Protein AF-A0A117ICG8-F1 (afdb_monomer)

Structure (mmCIF, N/CA/C/O backbone):
data_AF-A0A117ICG8-F1
#
_entry.id   AF-A0A117ICG8-F1
#
loop_
_atom_site.group_PDB
_atom_site.id
_atom_site.type_symbol
_atom_site.label_atom_id
_atom_site.label_alt_id
_atom_site.label_comp_id
_atom_site.label_asym_id
_atom_site.label_entity_id
_atom_site.label_seq_id
_atom_site.pdbx_PDB_ins_code
_atom_site.Cartn_x
_atom_site.Cartn_y
_atom_site.Cartn_z
_atom_site.occupancy
_atom_site.B_iso_or_equiv
_atom_si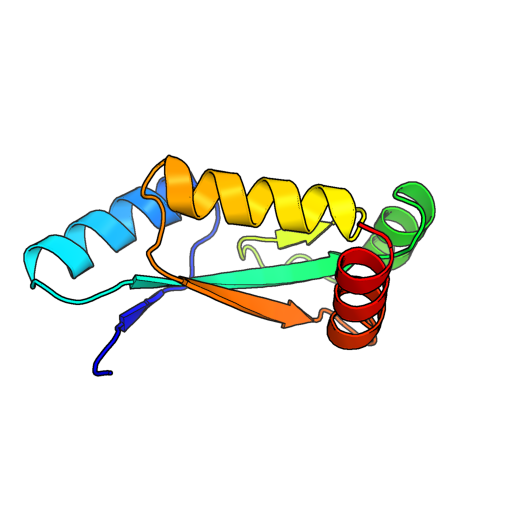te.auth_seq_id
_atom_site.auth_comp_id
_atom_site.auth_asym_id
_atom_site.auth_atom_id
_atom_site.pdbx_PDB_model_num
ATOM 1 N N . MET A 1 1 ? 0.177 -9.471 17.432 1.00 58.41 1 MET A N 1
ATOM 2 C CA . MET A 1 1 ? -0.687 -8.295 17.189 1.00 58.41 1 MET A CA 1
ATOM 3 C C . MET A 1 1 ? -1.995 -8.790 16.597 1.00 58.41 1 MET A C 1
ATOM 5 O O . MET A 1 1 ? -1.929 -9.488 15.597 1.00 58.41 1 MET A O 1
ATOM 9 N N . ASP A 1 2 ? -3.140 -8.469 17.203 1.00 85.88 2 ASP A N 1
ATOM 10 C CA . ASP A 1 2 ? -4.473 -8.768 16.646 1.00 85.88 2 ASP A CA 1
ATOM 11 C C . ASP A 1 2 ? -4.993 -7.545 15.867 1.00 85.88 2 ASP A C 1
ATOM 13 O O . ASP A 1 2 ? -5.799 -6.759 16.366 1.00 85.88 2 ASP A O 1
ATOM 17 N N . GLY A 1 3 ? -4.419 -7.307 14.684 1.00 90.94 3 GLY A N 1
ATOM 18 C CA . GLY A 1 3 ? -4.794 -6.195 13.808 1.00 90.94 3 GLY A CA 1
ATOM 19 C C . GLY A 1 3 ? -5.794 -6.608 12.737 1.00 90.94 3 GLY A C 1
ATOM 20 O O . GLY A 1 3 ? -5.813 -7.758 12.299 1.00 90.94 3 GLY A O 1
ATOM 21 N N . VA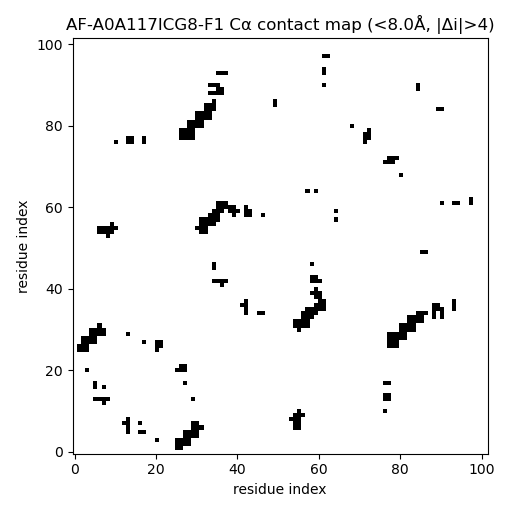L A 1 4 ? -6.622 -5.663 12.293 1.00 96.88 4 VAL A N 1
ATOM 22 C CA . VAL A 1 4 ? -7.631 -5.916 11.260 1.00 96.88 4 VAL A CA 1
ATOM 23 C C . VAL A 1 4 ? -7.113 -5.436 9.916 1.00 96.88 4 VAL A C 1
ATOM 25 O O . VAL A 1 4 ? -6.801 -4.260 9.721 1.00 96.88 4 VAL A O 1
ATOM 28 N N . ARG A 1 5 ? -7.060 -6.369 8.970 1.00 96.81 5 ARG A N 1
ATOM 29 C CA . ARG A 1 5 ? -6.712 -6.099 7.580 1.00 96.81 5 ARG A CA 1
ATOM 30 C C . ARG A 1 5 ? -7.927 -5.567 6.827 1.00 96.81 5 ARG A C 1
ATOM 32 O O . ARG A 1 5 ? -8.993 -6.179 6.875 1.00 96.81 5 ARG A O 1
ATOM 39 N N . ILE A 1 6 ? -7.763 -4.451 6.124 1.00 97.19 6 ILE A N 1
ATOM 40 C CA . ILE A 1 6 ? -8.801 -3.847 5.288 1.00 97.19 6 ILE A CA 1
ATOM 41 C C . ILE A 1 6 ? -8.327 -3.738 3.839 1.00 97.19 6 ILE A C 1
ATOM 43 O O . ILE A 1 6 ? -7.179 -3.398 3.563 1.00 97.19 6 ILE A O 1
ATOM 47 N N . ALA A 1 7 ? -9.250 -3.988 2.917 1.00 97.00 7 ALA A N 1
ATOM 48 C CA . ALA A 1 7 ? -9.132 -3.594 1.521 1.00 97.00 7 ALA A CA 1
ATOM 49 C C . ALA A 1 7 ? -10.067 -2.407 1.263 1.00 97.00 7 ALA A C 1
ATOM 51 O O . ALA A 1 7 ? -11.150 -2.32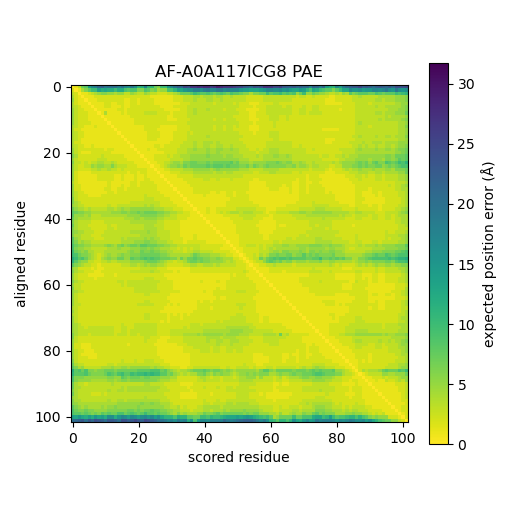7 1.860 1.00 97.00 7 ALA A O 1
ATOM 52 N N . ALA A 1 8 ? -9.645 -1.506 0.384 1.00 97.19 8 ALA A N 1
ATOM 53 C CA . ALA A 1 8 ? -10.378 -0.307 0.003 1.00 97.19 8 ALA A CA 1
ATOM 54 C C . ALA A 1 8 ? -10.223 -0.047 -1.496 1.00 97.19 8 ALA A C 1
ATOM 56 O O . ALA A 1 8 ? -9.279 -0.544 -2.112 1.00 97.19 8 ALA A O 1
ATOM 57 N N . THR A 1 9 ? -11.140 0.727 -2.069 1.00 96.94 9 THR A N 1
ATOM 58 C CA . THR A 1 9 ? -11.075 1.138 -3.483 1.00 96.94 9 THR A CA 1
ATOM 59 C C . THR A 1 9 ? -10.224 2.389 -3.691 1.00 96.94 9 THR A C 1
ATOM 61 O O . THR A 1 9 ? -9.622 2.580 -4.742 1.00 96.94 9 THR A O 1
ATOM 64 N N . ASP A 1 10 ? -10.157 3.237 -2.668 1.00 95.50 10 ASP A N 1
ATOM 65 C CA . ASP A 1 10 ? -9.418 4.493 -2.638 1.00 95.50 10 ASP A CA 1
ATOM 66 C C . ASP A 1 10 ? -9.104 4.887 -1.178 1.00 95.50 10 ASP A C 1
ATOM 68 O O . ASP A 1 10 ? -9.512 4.210 -0.226 1.00 95.50 10 ASP A O 1
ATOM 72 N N . LEU A 1 11 ? -8.369 5.987 -0.979 1.00 94.62 11 LEU A N 1
ATOM 73 C CA . LEU A 1 11 ? -7.992 6.461 0.359 1.00 94.62 11 LEU A CA 1
ATOM 74 C C . LEU A 1 11 ? -9.186 6.957 1.190 1.00 94.62 11 LEU A C 1
ATOM 76 O O . LEU A 1 11 ? -9.155 6.860 2.417 1.00 94.62 11 LEU A O 1
ATOM 80 N N . GLN A 1 12 ? -10.249 7.456 0.557 1.00 95.31 12 GLN A N 1
ATOM 81 C CA . GLN A 1 12 ? -11.439 7.922 1.269 1.00 95.31 12 GLN A CA 1
ATOM 82 C C . GLN A 1 12 ? -12.247 6.734 1.812 1.00 95.31 12 GLN A C 1
ATOM 84 O O . GLN A 1 12 ? -12.699 6.747 2.960 1.00 95.31 12 GLN A O 1
ATOM 89 N N . ASP A 1 13 ? -12.411 5.678 1.014 1.00 96.88 13 ASP A N 1
ATOM 90 C CA . ASP A 1 13 ? -12.962 4.399 1.455 1.00 96.88 13 ASP A CA 1
ATOM 91 C C . ASP A 1 13 ? -12.091 3.766 2.551 1.00 96.88 13 ASP A C 1
ATOM 93 O O . ASP A 1 13 ? -12.621 3.332 3.578 1.00 96.88 13 ASP A O 1
ATOM 97 N N . ALA A 1 14 ? -10.761 3.813 2.409 1.00 97.19 14 ALA A N 1
ATOM 98 C CA . ALA A 1 14 ? -9.835 3.337 3.436 1.00 97.19 14 ALA A CA 1
ATOM 99 C C . ALA A 1 14 ? -10.050 4.054 4.777 1.00 97.19 14 ALA A C 1
ATOM 101 O O . ALA A 1 14 ? -10.231 3.389 5.797 1.00 97.19 14 ALA A O 1
ATOM 102 N N . GLN A 1 15 ? -10.128 5.390 4.782 1.00 95.94 15 GLN A N 1
ATOM 103 C CA . GLN A 1 15 ? -10.399 6.180 5.991 1.00 95.94 15 GLN A CA 1
ATOM 104 C C . GLN A 1 15 ? -11.738 5.810 6.640 1.00 95.94 15 GLN A C 1
ATOM 106 O O . GLN A 1 15 ? -11.806 5.601 7.855 1.00 95.94 15 GLN A O 1
ATOM 111 N N . ARG A 1 16 ? -12.808 5.675 5.842 1.00 96.00 16 ARG A N 1
ATOM 112 C CA . ARG A 1 16 ? -14.137 5.286 6.348 1.00 96.00 16 ARG A CA 1
ATOM 113 C C . ARG A 1 16 ? -14.119 3.911 7.014 1.00 96.00 16 ARG A C 1
ATOM 115 O O . ARG A 1 16 ? -14.750 3.725 8.056 1.00 96.00 16 ARG A O 1
ATOM 122 N N . ARG A 1 17 ? -13.414 2.941 6.428 1.00 96.31 17 ARG A N 1
ATOM 123 C CA . ARG A 1 17 ? -13.276 1.584 6.987 1.00 96.31 17 ARG A CA 1
ATOM 124 C C . ARG A 1 17 ? -12.393 1.574 8.230 1.00 96.31 17 ARG A C 1
ATOM 126 O O . ARG A 1 17 ? -12.776 0.975 9.234 1.00 96.31 17 ARG A O 1
ATOM 133 N N . ALA A 1 18 ? -11.267 2.281 8.190 1.00 95.94 18 ALA A N 1
ATOM 134 C CA . ALA A 1 18 ? -10.344 2.412 9.311 1.00 95.94 18 ALA A CA 1
ATOM 135 C C . ALA A 1 18 ? -11.030 3.011 10.546 1.00 95.94 18 ALA A C 1
ATOM 137 O O . ALA A 1 18 ? -10.859 2.495 11.647 1.00 95.94 18 ALA A O 1
ATOM 138 N N . ALA A 1 19 ? -11.877 4.033 10.375 1.00 95.00 19 ALA A N 1
ATOM 139 C CA . ALA A 1 19 ? -12.636 4.632 11.475 1.00 95.00 19 ALA A CA 1
ATOM 140 C C . ALA A 1 19 ? -13.515 3.607 12.219 1.00 95.00 19 ALA A C 1
ATOM 142 O O . ALA A 1 19 ? -13.559 3.606 13.448 1.00 95.00 19 ALA A O 1
ATOM 143 N N . LYS A 1 20 ? -14.160 2.684 11.490 1.00 94.06 20 LYS A N 1
ATOM 144 C CA . LYS A 1 20 ? -14.982 1.615 12.087 1.00 94.06 20 LYS A CA 1
ATOM 145 C C . LYS A 1 20 ? -14.142 0.615 12.880 1.00 94.06 20 LYS A C 1
ATOM 147 O O . LYS A 1 20 ? -14.533 0.222 13.973 1.00 94.06 20 LYS A O 1
ATOM 152 N N . VAL A 1 21 ? -12.990 0.216 12.343 1.00 95.19 21 VAL A N 1
ATOM 153 C CA . VAL A 1 21 ? -12.064 -0.710 13.016 1.00 95.19 21 VAL A CA 1
ATOM 154 C C . VAL A 1 21 ? -11.477 -0.076 14.278 1.00 95.19 21 VAL A C 1
ATOM 156 O O . VAL A 1 21 ? -11.425 -0.717 15.326 1.00 95.19 21 VAL A O 1
ATOM 159 N N . ARG A 1 22 ? -11.090 1.200 14.204 1.00 92.12 22 ARG A N 1
ATOM 160 C CA . ARG A 1 22 ? -10.529 1.929 15.346 1.00 92.12 22 ARG A CA 1
ATOM 161 C C . ARG A 1 22 ? -11.536 2.165 16.459 1.00 92.12 22 ARG A C 1
ATOM 163 O O . ARG A 1 22 ? -11.146 2.126 17.620 1.00 92.12 22 ARG A O 1
ATOM 170 N N . ALA A 1 23 ? -12.819 2.336 16.140 1.00 93.19 23 ALA A N 1
ATOM 171 C CA . ALA A 1 23 ? -13.872 2.380 17.156 1.00 93.19 23 ALA A CA 1
ATOM 172 C C . ALA A 1 23 ? -13.945 1.080 17.986 1.00 93.19 23 ALA A C 1
ATOM 174 O O . ALA A 1 23 ? -14.375 1.112 19.135 1.00 93.19 23 ALA A O 1
ATOM 175 N N . ALA A 1 24 ? -13.474 -0.046 17.436 1.00 91.88 24 ALA A N 1
ATOM 176 C CA . ALA A 1 24 ? -13.318 -1.315 18.147 1.00 91.88 24 ALA A CA 1
ATOM 177 C C . ALA A 1 24 ? -11.948 -1.472 18.847 1.00 91.88 24 ALA A C 1
ATOM 179 O O . ALA A 1 24 ? -11.641 -2.552 19.349 1.00 91.88 24 ALA A O 1
ATOM 180 N N . GLY A 1 25 ? -11.109 -0.428 18.863 1.00 93.44 25 GLY A N 1
ATOM 181 C CA . GLY A 1 25 ? -9.810 -0.412 19.543 1.00 93.44 25 GLY A CA 1
ATOM 182 C C . GLY A 1 25 ? -8.722 -1.267 18.887 1.00 93.44 25 GLY A C 1
ATOM 183 O O . GLY A 1 25 ? -7.737 -1.596 19.546 1.00 93.44 25 GLY A O 1
ATOM 184 N N . LYS A 1 26 ? -8.885 -1.655 17.614 1.00 94.69 26 LYS A N 1
ATOM 185 C CA . LYS A 1 26 ? -7.924 -2.508 16.896 1.00 94.69 26 LYS A CA 1
ATOM 186 C C . LYS A 1 26 ? -7.066 -1.709 15.907 1.00 94.69 26 LYS A C 1
ATOM 188 O O . LYS A 1 26 ? -7.592 -0.786 15.280 1.00 94.69 26 LYS A O 1
ATOM 193 N N . PRO A 1 27 ? -5.783 -2.075 15.714 1.00 95.62 27 PRO A N 1
ATOM 194 C CA . PRO A 1 27 ? -4.952 -1.463 14.687 1.00 95.62 27 PRO A CA 1
ATOM 195 C C . PRO A 1 27 ? -5.397 -1.894 13.284 1.00 95.62 27 PRO A C 1
ATOM 197 O O . PRO A 1 27 ? -5.882 -3.011 13.079 1.00 95.62 27 PRO A O 1
ATOM 200 N N . VAL A 1 28 ? -5.207 -1.004 12.318 1.00 97.50 28 VAL A N 1
ATOM 201 C CA . VAL A 1 28 ? -5.632 -1.130 10.923 1.00 97.50 28 VAL A CA 1
ATOM 202 C C . VAL A 1 28 ? -4.431 -1.427 10.032 1.00 97.50 28 VAL A C 1
ATOM 204 O O . VAL A 1 28 ? -3.462 -0.667 10.012 1.00 97.50 28 VAL A O 1
ATOM 207 N N 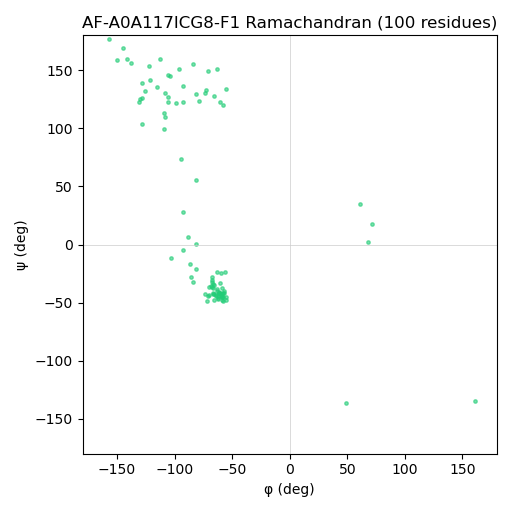. LEU A 1 29 ? -4.529 -2.498 9.244 1.00 97.56 29 LEU A N 1
ATOM 208 C CA . LEU A 1 29 ? -3.578 -2.840 8.188 1.00 97.56 29 LEU A CA 1
ATOM 209 C C . LEU A 1 29 ? -4.247 -2.611 6.827 1.00 97.56 29 LEU A C 1
ATOM 211 O O . LEU A 1 29 ? -5.198 -3.316 6.490 1.00 97.56 29 LEU A O 1
ATOM 215 N N . LEU A 1 30 ? -3.777 -1.635 6.052 1.00 98.00 30 LEU A N 1
ATOM 216 C CA . LEU A 1 30 ? -4.341 -1.304 4.741 1.00 98.00 30 LEU A CA 1
ATOM 217 C C . LEU A 1 30 ? -3.623 -2.055 3.621 1.00 98.00 30 LEU A C 1
ATOM 219 O O . LEU A 1 30 ? -2.417 -1.905 3.444 1.00 98.00 30 LEU A O 1
ATOM 223 N N . ASP A 1 31 ? -4.378 -2.819 2.838 1.00 97.81 31 ASP A N 1
ATOM 224 C CA . ASP A 1 31 ? -3.882 -3.415 1.602 1.00 97.81 31 ASP A CA 1
ATOM 225 C C . ASP A 1 31 ? -3.739 -2.373 0.495 1.00 97.81 31 ASP A C 1
ATOM 227 O O . ASP A 1 31 ? -4.689 -1.648 0.192 1.00 97.81 31 ASP A O 1
ATOM 231 N N . ILE A 1 32 ? -2.572 -2.360 -0.148 1.00 97.75 32 ILE A N 1
ATOM 232 C CA . ILE A 1 32 ? -2.304 -1.552 -1.338 1.00 97.75 32 ILE A CA 1
ATOM 233 C C . ILE A 1 32 ? -1.693 -2.457 -2.400 1.00 97.75 32 ILE A C 1
ATOM 235 O O . ILE A 1 32 ? -0.685 -3.117 -2.153 1.00 97.75 32 ILE A O 1
ATOM 239 N N . GLU A 1 33 ? -2.300 -2.490 -3.582 1.00 97.81 33 GLU A N 1
ATOM 240 C CA . GLU A 1 33 ? -1.680 -3.092 -4.759 1.00 97.81 33 GLU A CA 1
ATOM 241 C C . GLU A 1 33 ? -0.545 -2.199 -5.264 1.00 97.81 33 GLU A C 1
ATOM 243 O O . GLU A 1 33 ? -0.717 -0.991 -5.397 1.00 97.81 33 GLU A O 1
ATOM 248 N N . VAL A 1 34 ? 0.617 -2.771 -5.556 1.00 98.19 34 VAL A N 1
ATOM 249 C CA . VAL A 1 34 ? 1.826 -2.002 -5.855 1.00 98.19 34 VAL A CA 1
ATOM 250 C C . VAL A 1 34 ? 2.442 -2.473 -7.159 1.00 98.19 34 VAL A C 1
ATOM 252 O O . VAL A 1 34 ? 2.761 -3.650 -7.315 1.00 98.19 34 VAL A O 1
ATOM 255 N N . LEU A 1 35 ? 2.658 -1.529 -8.070 1.00 97.69 35 LEU A N 1
ATOM 256 C CA . LEU A 1 35 ? 3.457 -1.717 -9.272 1.00 97.69 35 LEU A CA 1
ATOM 257 C C . LEU A 1 35 ? 4.498 -0.601 -9.341 1.00 97.69 35 LEU A C 1
ATOM 259 O O . LEU A 1 35 ? 4.167 0.543 -9.655 1.00 97.69 35 LEU A O 1
ATOM 263 N N . ILE A 1 36 ? 5.746 -0.923 -9.018 1.00 97.88 36 ILE A N 1
ATOM 264 C CA . ILE A 1 36 ? 6.838 0.053 -9.027 1.00 97.88 36 ILE A CA 1
ATOM 265 C C . ILE A 1 36 ? 7.970 -0.363 -9.951 1.00 97.88 36 ILE A C 1
ATOM 267 O O . ILE A 1 36 ? 8.191 -1.549 -10.196 1.00 97.88 36 ILE A O 1
ATOM 271 N N . ASP A 1 37 ? 8.677 0.653 -10.427 1.00 96.75 37 ASP A N 1
ATOM 272 C CA . ASP A 1 37 ? 9.908 0.562 -11.201 1.00 96.75 37 ASP A CA 1
ATOM 273 C C . ASP A 1 37 ? 10.815 1.746 -10.802 1.00 96.75 37 ASP A C 1
ATOM 275 O O . ASP A 1 37 ? 10.378 2.678 -10.122 1.00 96.75 37 ASP A O 1
ATOM 279 N N . ARG A 1 38 ? 12.080 1.745 -11.227 1.00 95.12 38 ARG A N 1
ATOM 280 C CA . ARG A 1 38 ? 13.026 2.854 -11.009 1.00 95.12 38 ARG A CA 1
ATOM 281 C C . ARG A 1 38 ? 12.574 4.144 -11.708 1.00 95.12 38 ARG A C 1
ATOM 283 O O . ARG A 1 38 ? 12.965 5.233 -11.299 1.00 95.12 38 ARG A O 1
ATOM 290 N N . ASP A 1 39 ? 11.747 4.021 -12.746 1.00 94.19 39 ASP A N 1
ATOM 291 C CA . ASP A 1 39 ? 11.171 5.127 -13.512 1.00 94.19 39 ASP A CA 1
ATOM 292 C C . ASP A 1 39 ? 9.639 5.030 -13.577 1.00 94.19 39 ASP A C 1
ATOM 294 O O . ASP A 1 39 ? 9.074 3.995 -13.938 1.00 94.19 39 ASP A O 1
ATO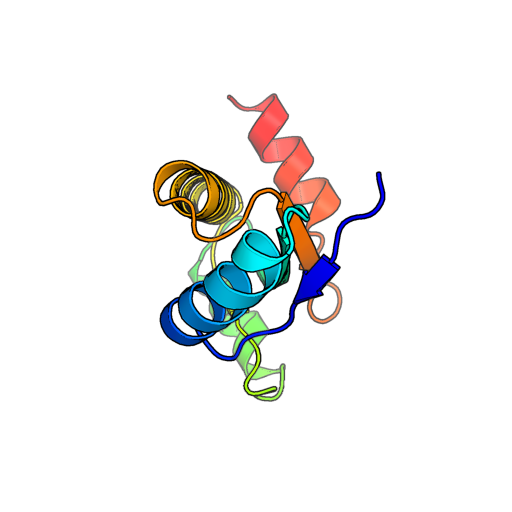M 298 N N . SER A 1 40 ? 8.945 6.140 -13.304 1.00 95.06 40 SER A N 1
ATOM 299 C CA . SER A 1 40 ? 7.477 6.167 -13.313 1.00 95.06 40 SER A CA 1
ATOM 300 C C . SER A 1 40 ? 6.891 5.767 -14.667 1.00 95.06 40 SER A C 1
ATOM 302 O O . SER A 1 40 ? 5.864 5.092 -14.707 1.00 95.06 40 SER A O 1
ATOM 304 N N . ARG A 1 41 ? 7.514 6.153 -15.794 1.00 96.88 41 ARG A N 1
ATOM 305 C CA . ARG A 1 41 ? 6.977 5.808 -17.124 1.00 96.88 41 ARG A CA 1
ATOM 306 C C . ARG A 1 41 ? 7.069 4.307 -17.368 1.00 96.88 41 ARG A C 1
ATOM 308 O O . ARG A 1 41 ? 6.160 3.750 -17.976 1.00 96.88 41 ARG A O 1
ATOM 315 N N . ALA A 1 42 ? 8.129 3.651 -16.899 1.00 95.69 42 ALA A N 1
ATOM 316 C CA . ALA A 1 42 ? 8.246 2.197 -16.952 1.00 95.69 42 ALA A CA 1
ATOM 317 C C . ALA A 1 42 ? 7.141 1.505 -16.132 1.00 95.69 42 ALA A C 1
ATOM 319 O O . ALA A 1 42 ? 6.458 0.632 -16.672 1.00 95.69 42 ALA A O 1
ATOM 320 N N . ALA A 1 43 ? 6.877 1.970 -14.906 1.00 96.56 43 ALA A N 1
ATOM 321 C CA . ALA A 1 43 ? 5.793 1.444 -14.072 1.00 96.56 43 ALA A CA 1
ATOM 322 C C . ALA A 1 43 ? 4.409 1.600 -14.736 1.00 96.56 43 ALA A C 1
ATOM 324 O O . ALA A 1 43 ? 3.627 0.650 -14.785 1.00 96.56 43 ALA A O 1
ATOM 325 N N . PHE A 1 44 ? 4.117 2.768 -15.323 1.00 95.75 44 PHE A N 1
ATOM 326 C CA . PHE A 1 44 ? 2.863 2.986 -16.055 1.00 95.75 44 PHE A CA 1
ATOM 327 C C . PHE A 1 44 ? 2.754 2.137 -17.328 1.00 95.75 44 PHE A C 1
ATOM 329 O O . PHE A 1 44 ? 1.679 1.613 -17.600 1.00 95.75 44 PHE A O 1
ATOM 336 N N . ARG A 1 45 ? 3.845 1.922 -18.076 1.00 95.75 45 ARG A N 1
ATOM 337 C CA . ARG A 1 45 ? 3.829 0.987 -19.217 1.00 95.75 45 ARG A CA 1
ATOM 338 C C . ARG A 1 45 ? 3.546 -0.450 -18.782 1.00 95.75 45 ARG A C 1
ATOM 340 O O . ARG A 1 45 ? 2.844 -1.174 -19.478 1.00 95.75 45 ARG A O 1
ATOM 347 N N . ALA A 1 46 ? 4.084 -0.882 -17.641 1.00 94.12 46 ALA A N 1
ATOM 348 C CA . ALA A 1 46 ? 3.787 -2.206 -17.098 1.00 94.12 46 ALA A CA 1
ATOM 349 C C . ALA A 1 46 ? 2.306 -2.332 -16.688 1.00 94.12 46 ALA A C 1
ATOM 351 O O . ALA A 1 46 ? 1.703 -3.388 -16.886 1.00 94.12 46 ALA A O 1
ATOM 352 N N . LEU A 1 47 ? 1.704 -1.245 -16.187 1.00 95.25 47 LEU A N 1
ATOM 353 C CA . LEU A 1 47 ? 0.299 -1.199 -15.771 1.00 95.25 47 LEU A CA 1
ATOM 354 C C . LEU A 1 47 ? -0.668 -1.509 -16.916 1.00 95.25 47 LEU A C 1
ATOM 356 O O . LEU A 1 47 ? -1.703 -2.117 -16.667 1.00 95.25 47 LEU A O 1
ATOM 360 N N . GLU A 1 48 ? -0.337 -1.133 -18.154 1.00 94.50 48 GLU A N 1
ATOM 361 C CA . GLU A 1 48 ? -1.182 -1.370 -19.337 1.00 94.50 48 GLU A CA 1
ATOM 362 C C . GLU A 1 48 ? -1.527 -2.855 -19.539 1.00 94.50 48 GLU A C 1
ATOM 364 O O . GLU A 1 48 ? -2.544 -3.185 -20.146 1.00 94.50 48 GLU A O 1
ATOM 369 N N . ARG A 1 49 ? -0.699 -3.763 -19.007 1.00 92.12 49 ARG A N 1
ATOM 370 C CA . ARG A 1 49 ? -0.899 -5.220 -19.077 1.00 92.12 49 ARG A CA 1
ATOM 371 C C . ARG A 1 49 ? -1.650 -5.789 -17.873 1.00 92.12 49 ARG A C 1
ATOM 373 O O . ARG A 1 49 ? -1.926 -6.986 -17.842 1.00 92.12 49 ARG A O 1
ATOM 380 N N . VAL A 1 50 ? -1.953 -4.964 -16.872 1.00 92.12 50 VAL A N 1
ATOM 381 C CA . VAL A 1 50 ? -2.583 -5.378 -15.617 1.00 92.12 50 VAL A CA 1
ATOM 382 C C . VAL A 1 50 ? -4.049 -4.940 -15.617 1.00 92.12 50 VAL A C 1
ATOM 384 O O . VAL A 1 50 ? -4.329 -3.743 -15.709 1.00 92.12 50 VAL A O 1
ATOM 387 N N . PRO A 1 51 ? -5.012 -5.863 -15.454 1.00 91.56 51 PRO A N 1
ATOM 388 C CA . PRO A 1 51 ? -6.420 -5.496 -15.411 1.00 91.56 51 PRO A CA 1
ATOM 389 C C . PRO A 1 51 ? -6.735 -4.584 -14.215 1.00 91.56 51 PRO A C 1
ATOM 391 O O . PRO A 1 51 ? -6.095 -4.626 -13.154 1.00 91.56 51 PRO A O 1
ATOM 394 N N . ALA A 1 52 ? -7.754 -3.743 -14.384 1.00 89.00 52 ALA A N 1
ATOM 395 C CA . ALA A 1 52 ? -8.304 -2.965 -13.284 1.00 89.00 52 ALA A CA 1
ATOM 396 C C . ALA A 1 52 ? -8.956 -3.910 -12.262 1.00 89.00 52 ALA A C 1
ATOM 398 O O . ALA A 1 52 ? -9.786 -4.740 -12.624 1.00 89.00 52 ALA A O 1
ATOM 399 N N . SER A 1 53 ? -8.583 -3.784 -10.987 1.00 87.69 53 SER A N 1
ATOM 400 C CA . SER A 1 53 ? -9.130 -4.598 -9.889 1.00 87.69 53 SER A CA 1
ATOM 401 C C . SER A 1 53 ? -10.154 -3.842 -9.035 1.00 87.69 53 SER A C 1
ATOM 403 O O . SER A 1 53 ? -10.829 -4.443 -8.204 1.00 87.69 53 SER A O 1
ATOM 405 N N . GLY A 1 54 ? -10.255 -2.517 -9.204 1.00 89.62 54 GLY A N 1
ATOM 406 C CA . GLY A 1 54 ? -11.029 -1.642 -8.320 1.00 89.62 54 GLY A CA 1
ATOM 407 C C . GLY A 1 54 ? -10.440 -1.506 -6.911 1.00 89.62 54 GLY A C 1
ATOM 408 O O . GLY A 1 54 ? -11.043 -0.834 -6.083 1.00 89.62 54 GLY A O 1
ATOM 409 N N . ALA A 1 55 ? -9.290 -2.126 -6.629 1.00 94.38 55 ALA A N 1
ATOM 410 C CA . ALA A 1 55 ? -8.574 -1.980 -5.370 1.00 94.38 55 ALA A CA 1
ATOM 411 C C . ALA A 1 55 ? -7.684 -0.729 -5.376 1.00 94.38 55 ALA A C 1
ATOM 413 O O . ALA A 1 55 ? -7.221 -0.275 -6.425 1.00 94.38 55 ALA A O 1
ATOM 414 N N . LEU A 1 56 ? -7.400 -0.212 -4.180 1.00 96.69 56 LEU A N 1
ATOM 415 C CA . LEU A 1 56 ? -6.422 0.846 -3.971 1.00 96.69 56 LEU A CA 1
ATOM 416 C C . LEU A 1 56 ? -5.052 0.393 -4.491 1.00 96.69 56 LEU A C 1
ATOM 418 O O . LEU A 1 56 ? -4.481 -0.591 -4.013 1.00 96.69 56 LEU A O 1
ATOM 422 N N . ARG A 1 57 ? -4.525 1.142 -5.462 1.00 95.94 57 ARG A N 1
ATOM 423 C CA . ARG A 1 57 ? -3.291 0.824 -6.175 1.00 95.94 57 ARG A CA 1
ATOM 424 C C . ARG A 1 57 ? -2.328 2.003 -6.161 1.00 95.94 57 ARG A C 1
ATOM 426 O O . ARG A 1 57 ? -2.732 3.141 -6.390 1.00 95.94 57 ARG A O 1
ATOM 433 N N . TYR A 1 58 ? -1.051 1.71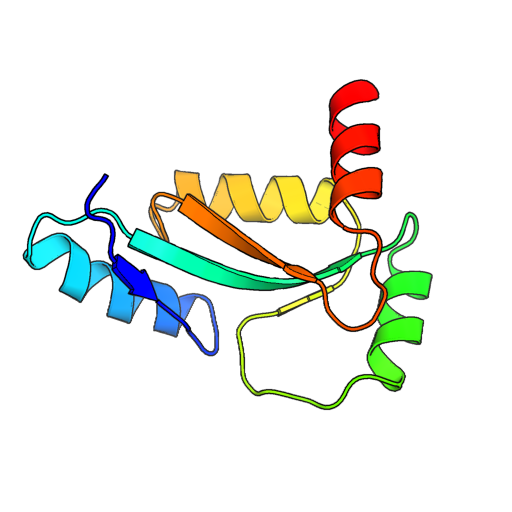2 -5.959 1.00 97.56 58 TYR A N 1
ATOM 434 C CA . TYR A 1 58 ? 0.052 2.627 -6.200 1.00 97.56 58 TYR A CA 1
ATOM 435 C C . TYR A 1 58 ? 0.839 2.188 -7.439 1.00 97.56 58 TYR A C 1
ATOM 437 O O . TYR A 1 58 ? 1.237 1.027 -7.551 1.00 97.56 58 TYR A O 1
ATOM 445 N N . VAL A 1 59 ? 1.077 3.131 -8.353 1.00 97.44 59 VAL A N 1
ATOM 446 C CA . VAL A 1 59 ? 1.902 2.932 -9.549 1.00 97.44 59 VAL A CA 1
ATOM 447 C C . VAL A 1 59 ? 2.902 4.074 -9.649 1.00 97.44 59 VAL A C 1
ATOM 449 O O . VAL A 1 59 ? 2.497 5.237 -9.667 1.00 97.44 59 VAL A O 1
ATOM 452 N N . GLY A 1 60 ? 4.197 3.763 -9.691 1.00 97.75 60 GLY A N 1
ATOM 453 C CA . GLY A 1 60 ? 5.233 4.795 -9.680 1.00 97.75 60 GLY A CA 1
ATOM 454 C C . GLY A 1 60 ? 6.606 4.280 -9.271 1.00 97.75 60 GLY A C 1
ATOM 455 O O . GLY A 1 60 ? 7.053 3.246 -9.758 1.00 97.75 60 GLY A O 1
ATOM 456 N N . THR A 1 61 ? 7.277 5.016 -8.385 1.00 97.88 61 THR A N 1
ATOM 457 C CA . THR A 1 61 ? 8.657 4.738 -7.956 1.00 97.88 61 THR A CA 1
ATOM 458 C C . THR A 1 61 ? 8.732 4.316 -6.488 1.00 97.88 61 THR A C 1
ATOM 460 O O . THR A 1 61 ? 7.824 4.642 -5.718 1.00 97.88 61 THR A O 1
ATOM 463 N N . PRO A 1 62 ? 9.820 3.649 -6.055 1.00 98.00 62 PRO A N 1
ATOM 464 C CA . PRO A 1 62 ? 10.047 3.315 -4.646 1.00 98.00 62 PRO A CA 1
ATOM 465 C C . PRO A 1 62 ? 9.998 4.540 -3.730 1.00 98.00 62 PRO A C 1
ATOM 467 O O . PRO A 1 62 ? 9.249 4.555 -2.755 1.00 98.00 62 PRO A O 1
ATOM 470 N N . ARG A 1 63 ? 10.695 5.624 -4.100 1.00 97.31 63 ARG A N 1
ATOM 471 C CA . ARG A 1 63 ? 10.647 6.901 -3.373 1.00 97.31 63 ARG A CA 1
ATOM 472 C C . ARG A 1 63 ? 9.227 7.443 -3.211 1.00 97.31 63 ARG A C 1
ATOM 474 O O . ARG A 1 63 ? 8.851 7.907 -2.136 1.00 97.31 63 ARG A O 1
ATOM 481 N N . GLY A 1 64 ? 8.432 7.409 -4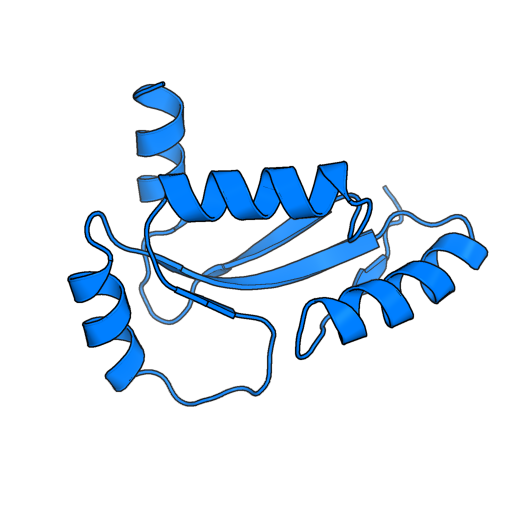.280 1.00 97.56 64 GLY A N 1
ATOM 482 C CA . GLY A 1 64 ? 7.051 7.879 -4.223 1.00 97.56 64 GLY A CA 1
ATOM 483 C C . GLY A 1 64 ? 6.160 6.971 -3.367 1.00 97.56 64 GLY A C 1
ATOM 484 O O . GLY A 1 64 ? 5.305 7.476 -2.641 1.00 97.56 64 GLY A O 1
ATOM 485 N N . LEU A 1 65 ? 6.394 5.655 -3.389 1.00 97.88 65 LEU A N 1
ATOM 486 C CA . LEU A 1 65 ? 5.705 4.700 -2.520 1.00 97.88 65 LEU A CA 1
ATOM 487 C C . LEU A 1 65 ? 6.039 4.945 -1.046 1.00 97.88 65 LEU A C 1
ATOM 489 O O . LEU A 1 65 ? 5.136 4.957 -0.212 1.00 97.88 65 LEU A O 1
ATOM 493 N N . ALA A 1 66 ? 7.311 5.186 -0.723 1.00 96.81 66 ALA A N 1
ATOM 494 C CA . ALA A 1 66 ? 7.738 5.537 0.629 1.00 96.81 66 ALA A CA 1
ATOM 495 C C . ALA A 1 66 ? 7.035 6.811 1.130 1.00 96.81 66 ALA A C 1
ATOM 497 O O . ALA A 1 66 ? 6.537 6.837 2.256 1.00 96.81 66 ALA A O 1
ATOM 498 N N . GLY A 1 67 ? 6.915 7.830 0.268 1.00 96.62 67 GLY A N 1
ATOM 499 C CA . GLY A 1 67 ? 6.139 9.039 0.555 1.00 96.62 67 GLY A CA 1
ATOM 500 C C . GLY A 1 67 ? 4.665 8.743 0.843 1.00 96.62 67 GLY A C 1
ATOM 501 O O . GLY A 1 67 ? 4.142 9.179 1.865 1.00 96.62 67 GLY A O 1
ATOM 502 N N . LEU A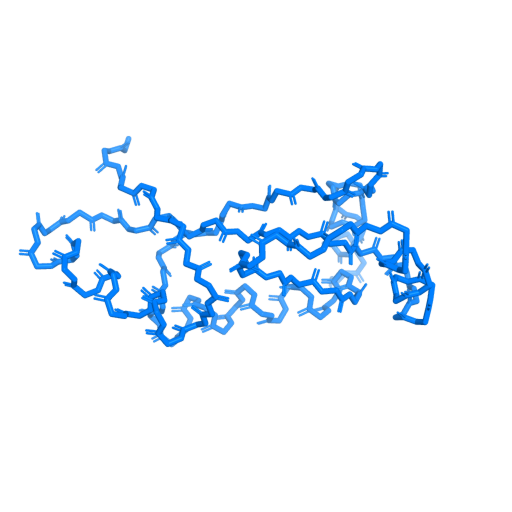 1 68 ? 4.015 7.924 0.009 1.00 97.25 68 LEU A N 1
ATOM 503 C CA . LEU A 1 68 ? 2.628 7.508 0.237 1.00 97.25 68 LEU A CA 1
ATOM 504 C C . LEU A 1 68 ? 2.457 6.765 1.571 1.00 97.25 68 LEU A C 1
ATOM 506 O O . LEU A 1 68 ? 1.493 7.018 2.291 1.00 97.25 68 LEU A O 1
ATOM 510 N N . ILE A 1 69 ? 3.368 5.850 1.915 1.00 96.88 69 ILE A N 1
ATOM 511 C CA . ILE A 1 69 ? 3.319 5.113 3.188 1.00 96.88 69 ILE A CA 1
ATOM 512 C C . ILE A 1 69 ? 3.442 6.085 4.368 1.00 96.88 69 ILE A C 1
ATOM 514 O O . ILE A 1 69 ? 2.667 5.986 5.324 1.00 96.88 69 ILE A O 1
ATOM 518 N N . ALA A 1 70 ? 4.365 7.048 4.285 1.00 95.94 70 ALA A N 1
ATOM 519 C CA . ALA A 1 70 ? 4.531 8.078 5.305 1.00 95.94 70 ALA A CA 1
ATOM 520 C C . ALA A 1 70 ? 3.265 8.937 5.457 1.00 95.94 70 ALA A C 1
ATOM 522 O O . ALA A 1 70 ? 2.836 9.199 6.581 1.00 95.94 70 ALA A O 1
ATOM 523 N N . ASP A 1 71 ? 2.622 9.318 4.351 1.00 96.00 71 ASP A N 1
ATOM 524 C CA . ASP A 1 71 ? 1.374 10.084 4.373 1.00 96.00 71 ASP A CA 1
ATOM 525 C C . ASP A 1 71 ? 0.209 9.274 4.954 1.00 96.00 71 ASP A C 1
ATOM 527 O O . ASP A 1 71 ? -0.548 9.789 5.779 1.00 96.00 71 ASP A O 1
ATOM 531 N N . VAL A 1 72 ? 0.084 7.991 4.596 1.00 96.12 72 VAL A N 1
ATOM 532 C CA . VAL A 1 72 ? -0.930 7.078 5.157 1.00 96.12 72 VAL A CA 1
ATOM 533 C C . VAL A 1 72 ? -0.810 6.990 6.677 1.00 96.12 72 VAL A C 1
ATOM 535 O O . VAL A 1 72 ? -1.830 7.036 7.369 1.00 96.12 72 VAL A O 1
ATOM 538 N N . GLN A 1 73 ? 0.413 6.913 7.204 1.00 92.88 73 GLN A N 1
ATOM 539 C CA . GLN A 1 73 ? 0.658 6.898 8.647 1.00 92.88 73 GLN A CA 1
ATOM 540 C C . GLN A 1 73 ? 0.405 8.272 9.281 1.00 92.88 73 GLN A C 1
ATOM 542 O O . GLN A 1 73 ? -0.330 8.377 10.263 1.00 92.88 73 GLN A O 1
ATOM 547 N N . ARG A 1 74 ? 0.957 9.347 8.703 1.00 94.44 74 ARG A N 1
ATOM 548 C CA . ARG A 1 74 ? 0.870 10.715 9.242 1.00 94.44 74 ARG A CA 1
ATOM 549 C C . ARG A 1 74 ? -0.558 11.247 9.288 1.00 94.44 74 ARG A C 1
ATOM 551 O O . ARG A 1 74 ? -0.932 11.919 10.245 1.00 94.44 74 ARG A O 1
ATOM 558 N N . LEU A 1 75 ? -1.349 10.961 8.258 1.00 93.62 75 LEU A N 1
ATOM 559 C CA . LEU A 1 75 ? -2.758 11.348 8.177 1.00 93.62 75 LEU A CA 1
ATOM 560 C C . LEU A 1 75 ? -3.671 10.383 8.944 1.00 93.62 75 LEU A C 1
ATOM 562 O O . LEU A 1 75 ? -4.890 10.551 8.934 1.00 93.62 75 LEU A O 1
ATOM 566 N N . GLY A 1 76 ? -3.102 9.355 9.581 1.00 90.06 76 GLY A N 1
ATOM 567 C CA . GLY A 1 76 ? -3.855 8.353 10.316 1.00 90.06 76 GLY A CA 1
ATOM 568 C C . GLY A 1 76 ? -4.830 7.595 9.421 1.00 90.06 76 GLY A C 1
ATOM 569 O O . GLY A 1 76 ? -5.908 7.232 9.873 1.00 90.06 76 GLY A O 1
ATOM 570 N N . VAL A 1 77 ? -4.506 7.333 8.155 1.00 94.56 77 VAL A N 1
ATOM 571 C CA . VAL A 1 77 ? -5.351 6.503 7.281 1.00 94.56 77 VAL A CA 1
ATOM 572 C C . VAL A 1 77 ? -5.299 5.043 7.732 1.00 94.56 77 VAL A C 1
ATOM 574 O O . VAL A 1 77 ? -6.341 4.407 7.861 1.00 94.56 77 VAL A O 1
ATOM 577 N N . ALA A 1 78 ? -4.109 4.535 8.051 1.00 97.00 78 ALA A N 1
ATOM 578 C CA . ALA A 1 78 ? -3.897 3.198 8.600 1.00 97.00 78 ALA A CA 1
ATOM 579 C C . ALA A 1 78 ? -2.663 3.183 9.508 1.00 97.00 78 ALA A C 1
ATOM 581 O O . ALA A 1 78 ? -1.800 4.051 9.395 1.00 97.00 78 ALA A O 1
ATOM 582 N N . ASP A 1 79 ? -2.588 2.198 10.400 1.00 95.31 79 ASP A N 1
ATOM 583 C CA . ASP A 1 79 ? -1.453 2.048 11.318 1.00 95.31 79 ASP A CA 1
ATOM 584 C C . ASP A 1 79 ? -0.299 1.302 10.630 1.00 95.31 79 ASP A C 1
ATOM 586 O O . ASP A 1 79 ? 0.875 1.594 10.853 1.00 95.31 79 ASP A O 1
ATOM 590 N N . TYR A 1 80 ? -0.640 0.387 9.717 1.00 95.69 80 TYR A N 1
ATOM 591 C CA . TYR A 1 80 ? 0.310 -0.332 8.874 1.00 95.69 80 TYR A CA 1
ATOM 592 C C . TYR A 1 80 ? -0.203 -0.440 7.440 1.00 95.69 80 TYR A C 1
ATOM 594 O O . TYR A 1 80 ? -1.410 -0.424 7.183 1.00 95.69 80 TYR A O 1
ATOM 602 N N . VAL A 1 81 ? 0.727 -0.612 6.504 1.00 97.00 81 VAL A N 1
ATOM 603 C CA . VAL A 1 81 ? 0.434 -0.870 5.094 1.00 97.00 81 VAL A CA 1
ATOM 604 C C . VAL A 1 81 ? 0.931 -2.261 4.735 1.00 97.00 81 VAL A C 1
ATOM 606 O O . VAL A 1 81 ? 2.042 -2.644 5.097 1.00 97.00 81 VAL A O 1
ATOM 609 N N . VAL A 1 82 ? 0.110 -3.010 4.006 1.00 96.75 82 VAL A N 1
ATOM 610 C CA . VAL A 1 82 ? 0.492 -4.286 3.411 1.00 96.75 82 VAL A CA 1
ATOM 611 C C . VAL A 1 82 ? 0.615 -4.089 1.908 1.00 96.75 82 VAL A C 1
ATOM 613 O O . VAL A 1 82 ? -0.376 -3.891 1.205 1.00 96.75 82 VAL A O 1
ATOM 616 N N . LEU A 1 83 ? 1.852 -4.143 1.422 1.00 97.12 83 LEU A N 1
ATOM 617 C CA . LEU A 1 83 ? 2.160 -4.019 0.004 1.00 97.12 83 LEU A CA 1
ATOM 618 C C . LEU A 1 83 ? 1.867 -5.349 -0.690 1.00 97.12 83 LEU A C 1
ATOM 620 O O . LEU A 1 83 ? 2.395 -6.392 -0.303 1.00 97.12 83 LEU A O 1
ATOM 624 N N . LYS A 1 84 ? 1.012 -5.309 -1.709 1.00 96.56 84 LYS A N 1
ATOM 625 C CA . LYS A 1 84 ? 0.669 -6.443 -2.567 1.00 96.56 84 LYS A CA 1
ATOM 626 C C . LYS A 1 84 ? 1.276 -6.207 -3.948 1.00 96.56 84 LYS A C 1
ATOM 628 O O . LYS A 1 84 ? 0.698 -5.436 -4.714 1.00 96.56 84 LYS A O 1
ATOM 633 N N . PRO A 1 85 ? 2.424 -6.820 -4.274 1.00 96.25 85 PRO A N 1
ATOM 634 C CA . PRO A 1 85 ? 3.003 -6.698 -5.604 1.00 96.25 85 PRO A CA 1
ATOM 635 C C . PRO A 1 85 ? 2.004 -7.124 -6.681 1.00 96.25 85 PRO A C 1
ATOM 637 O O . PRO A 1 85 ? 1.329 -8.146 -6.547 1.00 96.25 85 PRO A O 1
ATOM 640 N N . LEU A 1 86 ? 1.894 -6.318 -7.732 1.00 94.81 86 LEU A N 1
ATOM 641 C CA . LEU A 1 86 ? 1.142 -6.652 -8.932 1.00 94.81 86 LEU A CA 1
ATOM 642 C C . LEU A 1 86 ? 2.057 -7.291 -9.963 1.00 94.81 86 LEU A C 1
ATOM 644 O O . LEU A 1 86 ? 3.141 -6.773 -10.233 1.00 94.81 86 LEU A O 1
ATOM 648 N N . ALA A 1 87 ? 1.566 -8.364 -10.587 1.00 84.06 87 ALA A N 1
ATOM 649 C CA . ALA A 1 87 ? 2.342 -9.166 -11.529 1.00 84.06 87 ALA A CA 1
ATOM 650 C C . ALA A 1 87 ? 3.717 -9.523 -10.923 1.00 84.06 87 ALA A C 1
ATOM 652 O O . ALA A 1 87 ? 3.801 -9.838 -9.738 1.00 84.06 87 ALA A O 1
ATOM 653 N N . ASP A 1 88 ? 4.781 -9.419 -11.713 1.00 86.62 88 ASP A N 1
ATOM 654 C CA . ASP A 1 88 ? 6.151 -9.714 -11.291 1.00 86.62 88 ASP A CA 1
ATOM 655 C C . ASP A 1 88 ? 6.895 -8.462 -10.785 1.00 86.62 88 ASP A C 1
ATOM 657 O O . ASP A 1 88 ? 8.114 -8.363 -10.918 1.00 86.62 88 ASP A O 1
ATOM 661 N N . SER A 1 89 ? 6.183 -7.458 -10.248 1.00 89.94 89 SER A N 1
ATOM 662 C CA . SER A 1 89 ? 6.827 -6.240 -9.735 1.00 89.94 89 SER A CA 1
ATOM 663 C C . SER A 1 89 ? 7.799 -6.586 -8.593 1.00 89.94 89 SER A C 1
ATOM 665 O O . SER A 1 89 ? 7.360 -7.136 -7.577 1.00 89.94 89 SER A O 1
ATOM 667 N N . PRO A 1 90 ? 9.097 -6.232 -8.694 1.00 93.88 90 PRO A N 1
ATOM 668 C CA . PRO A 1 90 ? 10.110 -6.557 -7.688 1.00 93.88 90 PRO A CA 1
ATOM 669 C C . PRO A 1 90 ? 10.059 -5.563 -6.516 1.00 93.88 90 PRO A C 1
ATOM 671 O O . PRO A 1 90 ? 11.033 -4.885 -6.194 1.00 93.88 90 PRO A O 1
ATOM 674 N N . VAL A 1 91 ? 8.883 -5.435 -5.891 1.00 96.44 91 VAL A N 1
ATOM 675 C CA . VAL A 1 91 ? 8.601 -4.403 -4.880 1.00 96.44 91 VAL A CA 1
ATOM 676 C C . VAL A 1 91 ? 9.572 -4.486 -3.706 1.00 96.44 91 VAL A C 1
ATOM 678 O O . VAL A 1 91 ? 10.081 -3.460 -3.272 1.00 96.44 91 VAL A O 1
ATOM 681 N N . ALA A 1 92 ? 9.827 -5.691 -3.189 1.00 95.00 92 ALA A N 1
ATOM 682 C CA . ALA A 1 92 ? 10.694 -5.878 -2.027 1.00 95.00 92 ALA A CA 1
ATOM 683 C C . ALA A 1 92 ? 12.133 -5.421 -2.310 1.00 95.00 92 ALA A C 1
ATOM 685 O O . ALA A 1 92 ? 12.686 -4.654 -1.524 1.00 95.00 92 ALA A O 1
ATOM 686 N N . ASP A 1 93 ? 12.695 -5.828 -3.450 1.00 96.50 93 ASP A N 1
ATOM 687 C CA . ASP A 1 93 ? 14.067 -5.492 -3.839 1.00 96.50 93 ASP A CA 1
ATOM 688 C C . ASP A 1 93 ? 14.220 -3.988 -4.082 1.00 96.50 93 ASP A C 1
ATOM 690 O O . ASP A 1 93 ? 15.113 -3.353 -3.527 1.00 96.50 93 ASP A O 1
ATOM 694 N N . LEU A 1 94 ? 13.298 -3.384 -4.839 1.00 96.44 94 LEU A N 1
ATOM 695 C CA . LEU A 1 94 ? 13.354 -1.952 -5.135 1.00 96.44 94 LEU A CA 1
ATOM 696 C C . LEU A 1 94 ? 13.130 -1.078 -3.892 1.00 96.44 94 LEU A C 1
ATOM 698 O O . LEU A 1 94 ? 13.725 -0.008 -3.778 1.00 96.44 94 LEU A O 1
ATOM 702 N N . MET A 1 95 ? 12.294 -1.522 -2.950 1.00 96.12 95 MET A N 1
ATOM 703 C CA . MET A 1 95 ? 12.133 -0.833 -1.667 1.00 96.12 95 MET A CA 1
ATOM 704 C C . MET A 1 95 ? 13.369 -0.983 -0.779 1.00 96.12 95 MET A C 1
ATOM 706 O O . MET A 1 95 ? 13.731 -0.031 -0.092 1.00 96.12 95 MET A O 1
ATOM 710 N N . LEU A 1 96 ? 14.029 -2.144 -0.793 1.00 95.06 96 LEU A N 1
ATOM 711 C CA . LEU A 1 96 ? 15.287 -2.339 -0.075 1.00 95.06 96 LEU A CA 1
ATOM 712 C C . LEU A 1 96 ? 16.390 -1.437 -0.642 1.00 95.06 96 LEU A C 1
ATOM 714 O O . LEU A 1 96 ? 17.096 -0.795 0.129 1.00 95.06 96 LEU A O 1
ATOM 718 N N . GLU A 1 97 ? 16.509 -1.342 -1.967 1.00 94.69 97 GLU A N 1
ATOM 719 C CA . GLU A 1 97 ? 17.457 -0.431 -2.619 1.00 94.69 97 GLU A CA 1
ATOM 720 C C . GLU A 1 97 ? 17.218 1.034 -2.226 1.00 94.69 97 GLU A C 1
ATOM 722 O O . GLU A 1 97 ? 18.169 1.731 -1.881 1.00 94.69 97 GLU A O 1
ATOM 727 N N . GLU A 1 98 ? 15.963 1.496 -2.225 1.00 93.31 98 GLU A N 1
ATOM 728 C CA . GLU A 1 98 ? 15.619 2.867 -1.817 1.00 93.31 98 GLU A CA 1
ATOM 729 C C . GLU A 1 98 ? 16.006 3.142 -0.357 1.00 93.31 98 GLU A C 1
ATOM 731 O O . GLU A 1 98 ? 16.538 4.207 -0.053 1.00 93.31 98 GLU A O 1
ATOM 736 N N . LEU A 1 99 ? 15.789 2.175 0.542 1.00 89.88 99 LEU A N 1
ATOM 737 C CA . LEU A 1 99 ? 16.172 2.295 1.953 1.00 89.88 99 LEU A CA 1
ATOM 738 C C . LEU A 1 99 ? 17.690 2.332 2.164 1.00 89.88 99 LEU A C 1
ATOM 740 O O . LEU A 1 99 ? 18.143 2.937 3.127 1.00 89.88 99 LEU A O 1
ATOM 744 N N . LEU A 1 100 ? 18.465 1.671 1.301 1.00 91.06 100 LEU A N 1
ATOM 745 C CA . LEU A 1 100 ? 19.930 1.672 1.367 1.00 91.06 100 LEU A CA 1
ATOM 746 C C . LEU A 1 100 ? 20.556 2.920 0.729 1.00 91.06 100 LEU A C 1
ATOM 748 O O . LEU A 1 100 ? 21.714 3.228 1.007 1.00 91.06 100 LEU A O 1
ATOM 752 N N . ALA A 1 101 ? 19.827 3.600 -0.157 1.00 80.88 101 ALA A N 1
ATOM 753 C CA . ALA A 1 101 ? 20.296 4.790 -0.862 1.00 80.88 101 ALA A CA 1
ATOM 754 C C . ALA A 1 101 ? 20.066 6.104 -0.089 1.00 80.88 101 ALA A C 1
ATOM 756 O O . ALA A 1 101 ? 20.657 7.123 -0.458 1.00 80.88 101 ALA A O 1
ATOM 757 N N . GLY A 1 102 ? 19.192 6.091 0.924 1.00 62.16 102 GLY A N 1
ATOM 758 C CA . GLY A 1 102 ? 18.887 7.228 1.805 1.00 62.16 102 GLY A CA 1
ATOM 759 C C . GLY A 1 102 ? 19.725 7.244 3.074 1.00 62.16 102 GLY A C 1
ATOM 760 O O . GLY A 1 102 ? 20.058 8.368 3.512 1.00 62.16 102 GLY A O 1
#

Mean predicted aligned error: 3.18 Å

Sequence (102 aa):
MDGVRIAATDLQDAQRRAAKVRAAGKPVLLDIEVLIDRDSRAAFRALERVPASGALRYVGTPRGLAGLIADVQRLGVADYVVLKPLADSPVADLMLEELLAG

Radius of gyration: 14.03 Å; Cα contacts (8 Å, |Δi|>4): 167; chains: 1; bounding box: 35×21×39 Å

Solvent-accessible surface area (backbone atoms only — not comparable to full-atom values): 5666 Å² total; per-residue (Å²): 134,87,59,48,78,43,80,28,56,39,71,68,52,32,36,59,52,33,53,59,44,44,75,71,75,34,53,33,30,35,48,32,38,32,33,46,31,98,41,48,68,59,18,53,61,58,44,78,79,52,81,88,79,67,54,24,68,49,73,21,30,45,70,58,50,54,51,50,54,52,48,3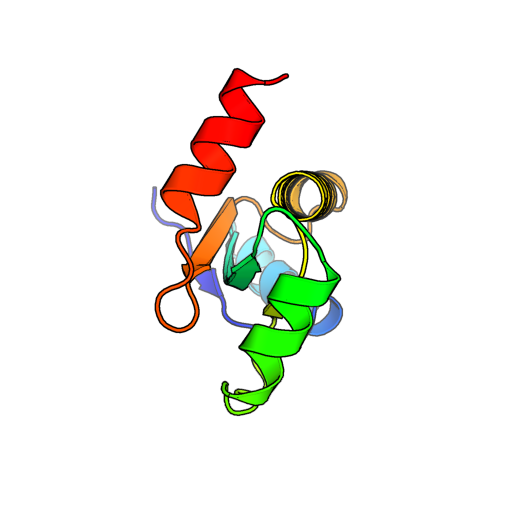4,45,74,72,62,41,28,78,41,77,43,80,38,60,42,85,88,33,60,52,68,61,48,44,50,52,50,66,72,74,108

Organism: Mycolicibacterium canariasense (NCBI:txid228230)

pLDDT: mean 94.24, std 5.73, range [58.41, 98.19]

Foldseek 3Di:
DPADEDWALELVRLQVVQVVRVVVVHFYEYEEEEQEDQAQVVQVVVCVPADDPSTHYDTYYLVVVVVVQVCCCVVVSGVHYDYHYDDPRPNVVRNVVVVVVD

Nearest PDB structures (foldseek):
  8t0u-assembly2_H  TM=6.827E-01  e=5.233E-04  Pseudomonas fluorescens Pf0-1
  8t0u-assembly2_G  TM=7.215E-01  e=2.592E-03  Pseudomonas fluorescens Pf0-1
  5lxe-assembly1_B  TM=6.044E-01  e=5.950E-02  Rhodococcus jostii RHA1
  7cax-assembly1_D  TM=3.861E-01  e=1.906E+00  Acinetobacter baumannii
  7cax-assembly1_C  TM=3.051E-01  e=3.712E+00  Acinetobacter baumannii

Secondary structure (DSSP, 8-state):
--PEEE--SSHHHHHHHHHHHHHTT--EEEEEEEEE-SSHHHHHHHHTTS---SS-EEEE-HHHHHHHHHHHHHTTS-SEEEEEE-TT--HHHHHHHHHHH-